Protein AF-A0A0Q8N857-F1 (afdb_monomer_lite)

Radius of gyration: 14.25 Å; chains: 1; bounding box: 36×44×28 Å

Sequence (79 aa):
MCIFGYYLAFKDKPFVMTIEQIKEKTLYGDYTLLGQVMGINAPAAKMRFFRGDEIAKKALLKIIANREALIKEFQNKTK

Foldseek 3Di:
DDDDPPPDPDDDDPPDDDLVVLVVLDDLVLLCVLCVVVVHHSVVLVVCVVVVPPVSVVSSVVSSVVVVVVVVVVVVVVD

pLDDT: mean 71.38, std 15.62, range [37.44, 86.94]

Secondary structure (DSSP, 8-state):
------------------HHHHHHH--HHHHHHHHHHHTS-HHHHHHHHHTT-HHHHHHHHHHHHHHHHHHHHHHSTT-

Structure (mmCIF, N/CA/C/O backbone):
data_AF-A0A0Q8N857-F1
#
_entry.id   AF-A0A0Q8N857-F1
#
loop_
_atom_site.group_PDB
_atom_site.id
_atom_site.type_symbol
_atom_site.label_atom_id
_atom_site.label_alt_id
_atom_site.label_comp_id
_atom_site.label_asym_id
_atom_site.label_entity_id
_atom_site.label_seq_id
_atom_site.pdbx_PDB_ins_code
_atom_site.Cartn_x
_atom_site.Cartn_y
_atom_site.Cartn_z
_atom_site.occupancy
_atom_site.B_iso_or_equiv
_atom_site.auth_seq_id
_atom_site.auth_comp_id
_atom_site.auth_asym_id
_atom_site.auth_atom_id
_atom_site.pdbx_PDB_model_num
ATOM 1 N N . MET A 1 1 ? -10.854 -31.253 -0.208 1.00 43.97 1 MET A N 1
ATOM 2 C CA . MET A 1 1 ? -9.778 -30.306 -0.565 1.00 43.97 1 MET A CA 1
ATOM 3 C C . MET A 1 1 ? -10.268 -29.431 -1.711 1.00 43.97 1 MET A C 1
ATOM 5 O O . MET A 1 1 ? -10.019 -29.768 -2.849 1.00 43.97 1 MET A O 1
ATOM 9 N N . CYS A 1 2 ? -11.015 -28.364 -1.416 1.00 37.44 2 CYS A N 1
ATOM 10 C CA . CYS A 1 2 ? -11.374 -27.311 -2.376 1.00 37.44 2 CYS A CA 1
ATOM 11 C C . CYS A 1 2 ? -11.585 -26.034 -1.564 1.00 37.44 2 CYS A C 1
ATOM 13 O O . CYS A 1 2 ? -12.690 -25.726 -1.130 1.00 37.44 2 CYS A O 1
ATOM 15 N N . ILE A 1 3 ? -10.483 -25.366 -1.252 1.00 46.41 3 ILE A N 1
ATOM 16 C CA . ILE A 1 3 ? -10.485 -24.077 -0.576 1.00 46.41 3 ILE A CA 1
ATOM 17 C C . ILE A 1 3 ? -10.287 -22.999 -1.659 1.00 46.41 3 ILE A C 1
ATOM 19 O O . ILE A 1 3 ? -9.450 -23.164 -2.540 1.00 46.41 3 ILE A O 1
ATOM 23 N N . PHE A 1 4 ? -11.024 -21.894 -1.525 1.00 45.38 4 PHE A N 1
ATOM 24 C CA . PHE A 1 4 ? -10.816 -20.597 -2.186 1.00 45.38 4 PHE A CA 1
ATOM 25 C C . PHE A 1 4 ? -11.230 -20.453 -3.662 1.00 45.38 4 PHE A C 1
ATOM 27 O O . PHE A 1 4 ? -10.419 -20.256 -4.558 1.00 45.38 4 PHE A O 1
ATOM 34 N N . GLY A 1 5 ? -12.547 -20.399 -3.879 1.00 45.88 5 GLY A N 1
ATOM 35 C CA . GLY A 1 5 ? -13.170 -19.792 -5.059 1.00 45.88 5 GLY A CA 1
ATOM 36 C C . GLY A 1 5 ? -13.847 -18.460 -4.719 1.00 45.88 5 GLY A C 1
ATOM 37 O O . GLY A 1 5 ? -15.058 -18.351 -4.843 1.00 45.88 5 GLY A O 1
ATOM 38 N N . TYR A 1 6 ? -13.093 -17.459 -4.257 1.00 45.06 6 TYR A N 1
ATOM 39 C CA . TYR A 1 6 ? -13.581 -16.075 -4.126 1.00 45.06 6 TYR A CA 1
ATOM 40 C C . TYR A 1 6 ? -12.628 -15.132 -4.865 1.00 45.06 6 TYR A C 1
ATOM 42 O O . TYR A 1 6 ? -11.903 -14.344 -4.264 1.00 45.06 6 TYR A O 1
ATOM 50 N N . TYR A 1 7 ? -12.607 -15.232 -6.194 1.00 41.78 7 TYR A N 1
ATOM 51 C CA . TYR A 1 7 ? -11.991 -14.215 -7.044 1.00 41.78 7 TYR A CA 1
ATOM 52 C C . TYR A 1 7 ? -13.065 -13.177 -7.378 1.00 41.78 7 TYR A C 1
ATOM 54 O O . TYR A 1 7 ? -13.830 -13.301 -8.332 1.00 41.78 7 TYR A O 1
ATOM 62 N N . LEU A 1 8 ? -13.185 -12.199 -6.482 1.00 45.59 8 LEU A N 1
ATOM 63 C CA . LEU A 1 8 ? -14.115 -11.082 -6.576 1.00 45.59 8 LEU A CA 1
ATOM 64 C C . LEU A 1 8 ? -13.872 -10.285 -7.863 1.00 45.59 8 LEU A C 1
ATOM 66 O O . LEU A 1 8 ? -12.845 -9.628 -8.034 1.00 45.59 8 LEU A O 1
ATOM 70 N N . ALA A 1 9 ? -14.874 -10.318 -8.739 1.00 44.31 9 ALA A N 1
ATOM 71 C CA . ALA A 1 9 ? -15.051 -9.418 -9.867 1.00 44.31 9 ALA A CA 1
ATOM 72 C C . ALA A 1 9 ? -15.301 -7.986 -9.356 1.00 44.31 9 ALA A C 1
ATOM 74 O O . ALA A 1 9 ? -16.439 -7.533 -9.224 1.00 44.31 9 ALA A O 1
ATOM 75 N N . PHE A 1 10 ? -14.229 -7.271 -9.021 1.00 45.06 10 PHE A N 1
ATOM 76 C CA . PHE A 1 10 ? -14.304 -5.870 -8.623 1.00 45.06 10 PHE A CA 1
ATOM 77 C C . PHE A 1 10 ? -14.321 -4.996 -9.880 1.00 45.06 10 PHE A C 1
ATOM 79 O O . PHE A 1 10 ? -13.290 -4.777 -10.510 1.00 45.06 10 PHE A O 1
ATOM 86 N N . LYS A 1 11 ? -15.526 -4.551 -10.255 1.00 41.28 11 LYS A N 1
ATOM 87 C CA . LYS A 1 11 ? -15.803 -3.626 -11.361 1.00 41.28 11 LYS A CA 1
ATOM 88 C C . LYS A 1 11 ? -14.808 -2.458 -11.379 1.00 41.28 11 LYS A C 1
ATOM 90 O O . LYS A 1 11 ? -14.804 -1.634 -10.464 1.00 41.28 11 LYS A O 1
ATOM 95 N N . ASP A 1 12 ? -14.037 -2.357 -12.458 1.00 47.53 12 ASP A N 1
ATOM 96 C CA . ASP A 1 12 ? -13.177 -1.217 -12.764 1.00 47.53 12 ASP A CA 1
ATOM 97 C C . ASP A 1 12 ? -14.032 0.039 -13.017 1.00 47.53 12 ASP A C 1
ATOM 99 O O . ASP A 1 12 ? -14.549 0.266 -14.111 1.00 47.53 12 ASP A O 1
ATOM 103 N N . LYS A 1 13 ? -14.202 0.878 -11.990 1.00 48.00 13 LYS A N 1
ATOM 104 C CA . LYS A 1 13 ? -14.496 2.302 -12.194 1.00 48.00 13 LYS A CA 1
ATOM 105 C C . LYS A 1 13 ? -13.156 3.034 -12.325 1.00 48.00 13 LYS A C 1
ATOM 107 O O . LYS A 1 13 ? -12.344 2.924 -11.405 1.00 48.00 13 LYS A O 1
ATOM 112 N N . PRO A 1 14 ? -12.908 3.800 -13.401 1.00 44.91 14 PRO A N 1
ATOM 113 C CA . PRO A 1 14 ? -11.701 4.609 -13.517 1.00 44.91 14 PRO A CA 1
ATOM 114 C C . PRO A 1 14 ? -11.830 5.829 -12.598 1.00 44.91 14 PRO A C 1
ATOM 116 O O . PRO A 1 14 ? -12.276 6.896 -13.009 1.00 44.91 14 PRO A O 1
ATOM 119 N N . PHE A 1 15 ? -11.488 5.669 -11.319 1.00 52.06 15 PHE A N 1
ATOM 120 C CA . PHE A 1 15 ? -11.357 6.805 -10.413 1.00 52.06 15 PHE A CA 1
ATOM 121 C C . PHE A 1 15 ? -9.979 7.433 -10.638 1.00 52.06 15 PHE A C 1
ATOM 123 O O . PHE A 1 15 ? -8.964 6.959 -10.129 1.00 52.06 15 PHE A O 1
ATOM 130 N N . VAL A 1 16 ? -9.938 8.456 -11.489 1.00 49.91 16 VAL A N 1
ATOM 131 C CA . VAL A 1 16 ? -8.724 9.211 -11.813 1.00 49.91 16 VAL A CA 1
ATOM 132 C C . VAL A 1 16 ? -8.380 10.111 -10.618 1.00 49.91 16 VAL A C 1
ATOM 134 O O . VAL A 1 16 ? -8.804 11.259 -10.559 1.00 49.91 16 VAL A O 1
ATOM 137 N N . MET A 1 17 ? -7.648 9.578 -9.633 1.00 58.25 17 MET A N 1
ATOM 138 C CA . MET A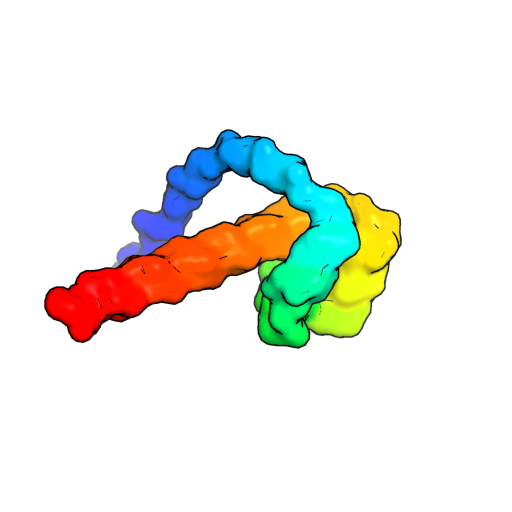 1 17 ? -6.974 10.387 -8.605 1.00 58.25 17 MET A CA 1
ATOM 139 C C . MET A 1 17 ? -5.566 10.757 -9.064 1.00 58.25 17 MET A C 1
ATOM 141 O O . MET A 1 17 ? -4.837 9.916 -9.598 1.00 58.25 17 MET A O 1
ATOM 145 N N . THR A 1 18 ? -5.151 11.997 -8.810 1.00 65.12 18 THR A N 1
ATOM 146 C CA . THR A 1 18 ? -3.766 12.424 -9.034 1.00 65.12 18 THR A CA 1
ATOM 147 C C . THR A 1 18 ? -2.828 11.795 -7.998 1.00 65.12 18 THR A C 1
ATOM 149 O O . THR A 1 18 ? -3.221 11.482 -6.874 1.00 65.12 18 THR A O 1
ATOM 152 N N . ILE A 1 19 ? -1.559 11.589 -8.371 1.00 64.94 19 ILE A N 1
ATOM 153 C CA . ILE A 1 19 ? -0.540 10.916 -7.536 1.00 64.94 19 ILE A CA 1
ATOM 154 C C . ILE A 1 19 ? -0.396 11.585 -6.158 1.00 64.94 19 ILE A C 1
ATOM 156 O O . ILE A 1 19 ? -0.135 10.912 -5.165 1.00 64.94 19 ILE A O 1
ATOM 160 N N . GLU A 1 20 ? -0.583 12.899 -6.095 1.00 65.31 20 GLU A N 1
ATOM 161 C CA . GLU A 1 20 ? -0.518 13.704 -4.871 1.00 65.31 20 GLU A CA 1
ATOM 162 C C . GLU A 1 20 ? -1.679 13.397 -3.923 1.00 65.31 20 GLU A C 1
ATOM 164 O O . GLU A 1 20 ? -1.451 13.101 -2.753 1.00 65.31 20 GLU A O 1
ATOM 169 N N . GLN A 1 21 ? -2.905 13.321 -4.442 1.00 64.38 21 GLN A N 1
ATOM 170 C CA . GLN A 1 21 ? -4.074 12.939 -3.648 1.00 64.38 21 GLN A CA 1
ATOM 171 C C . GLN A 1 21 ? -3.986 11.481 -3.172 1.00 64.38 21 GLN A C 1
ATOM 173 O O . GLN A 1 21 ? -4.438 11.144 -2.078 1.00 64.38 21 GLN A O 1
ATOM 178 N N . ILE A 1 22 ? -3.384 10.598 -3.979 1.00 67.25 22 ILE A N 1
ATOM 179 C CA . ILE A 1 22 ? -3.115 9.212 -3.574 1.00 67.25 22 ILE A CA 1
ATOM 180 C C . ILE A 1 22 ? -2.102 9.193 -2.425 1.00 67.25 22 ILE A C 1
ATOM 182 O O . ILE A 1 22 ? -2.294 8.430 -1.483 1.00 67.25 22 ILE A O 1
ATOM 186 N N . LYS A 1 23 ? -1.058 10.035 -2.459 1.00 64.88 23 LYS A N 1
ATOM 187 C CA . LYS A 1 23 ? -0.067 10.149 -1.374 1.00 64.88 23 LYS A CA 1
ATOM 188 C C . LYS A 1 23 ? -0.675 10.636 -0.063 1.00 64.88 23 LYS A C 1
ATOM 190 O O . LYS A 1 23 ? -0.318 10.104 0.978 1.00 64.88 23 LYS A O 1
ATOM 195 N N . GLU A 1 24 ? -1.586 11.602 -0.108 1.00 64.44 24 GLU A N 1
ATOM 196 C CA . GLU A 1 24 ? -2.252 12.107 1.100 1.00 64.44 24 GLU A CA 1
ATOM 197 C C . GLU A 1 24 ? -3.198 11.077 1.723 1.00 64.44 24 GLU A C 1
ATOM 199 O O . GLU A 1 24 ? -3.297 10.977 2.944 1.00 64.44 24 GLU A O 1
ATOM 204 N N . LYS A 1 25 ? -3.875 10.275 0.893 1.00 65.88 25 LYS A N 1
ATOM 205 C CA . LYS A 1 25 ? -4.776 9.220 1.375 1.00 65.88 25 LYS A CA 1
ATOM 206 C C . LYS A 1 25 ? -4.076 7.910 1.727 1.00 65.88 25 LYS A C 1
ATOM 208 O O . LYS A 1 25 ? -4.686 7.080 2.410 1.00 65.88 25 LYS A O 1
ATOM 213 N N . THR A 1 26 ? -2.851 7.691 1.244 1.00 68.31 26 THR A N 1
ATOM 214 C CA . THR A 1 26 ? -2.113 6.454 1.517 1.00 68.31 26 THR A CA 1
ATOM 215 C C . THR A 1 26 ? -1.506 6.479 2.900 1.00 68.31 26 THR A C 1
ATOM 217 O O . THR A 1 26 ? -0.695 7.336 3.246 1.00 68.31 26 THR A O 1
ATOM 220 N N . LEU A 1 27 ? -1.843 5.461 3.678 1.00 74.19 27 LEU A N 1
ATOM 221 C CA . LEU A 1 27 ? -1.161 5.186 4.926 1.00 74.19 27 LEU A CA 1
ATOM 222 C C . LEU A 1 27 ? 0.111 4.386 4.655 1.00 74.19 27 LEU A C 1
ATOM 224 O O . LEU A 1 27 ? 0.240 3.684 3.651 1.00 74.19 27 LEU A O 1
ATOM 228 N N . TYR A 1 28 ? 1.048 4.432 5.602 1.00 71.56 28 TYR A N 1
ATOM 229 C CA . TYR A 1 28 ? 2.267 3.623 5.533 1.00 71.56 28 TYR A CA 1
ATOM 230 C C . TYR A 1 28 ? 1.958 2.124 5.351 1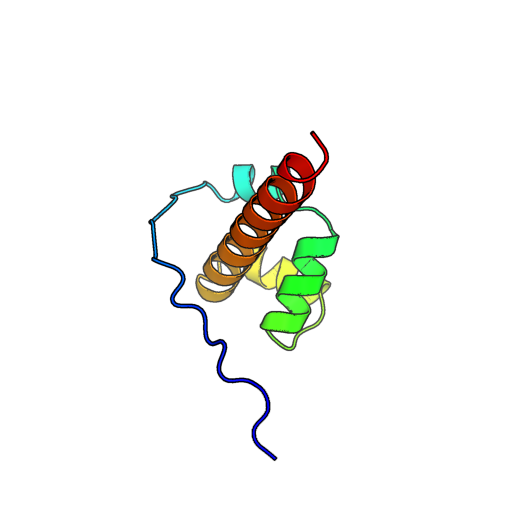.00 71.56 28 TYR A C 1
ATOM 232 O O . TYR A 1 28 ? 2.649 1.435 4.602 1.00 71.56 28 TYR A O 1
ATOM 240 N N . GLY A 1 29 ? 0.862 1.645 5.954 1.00 77.38 29 GLY A N 1
ATOM 241 C CA . GLY A 1 29 ? 0.381 0.270 5.800 1.00 77.38 29 GLY A CA 1
ATOM 242 C C . GLY A 1 29 ? 0.006 -0.114 4.365 1.00 77.38 29 GLY A C 1
ATOM 243 O O . GLY A 1 29 ? 0.217 -1.262 3.980 1.00 77.38 29 GLY A O 1
ATOM 244 N N . ASP A 1 30 ? -0.452 0.834 3.542 1.00 80.44 30 ASP A N 1
ATOM 245 C CA . ASP A 1 30 ? -0.834 0.564 2.151 1.00 80.44 30 ASP A CA 1
ATOM 246 C C . ASP A 1 30 ? 0.399 0.271 1.279 1.00 80.44 30 ASP A C 1
ATOM 248 O O . ASP A 1 30 ? 0.329 -0.554 0.370 1.00 80.44 30 ASP A O 1
ATOM 252 N N . TYR A 1 31 ? 1.561 0.870 1.584 1.00 81.94 31 TYR A N 1
ATOM 253 C CA . TYR A 1 31 ? 2.826 0.556 0.901 1.00 81.94 31 TYR A CA 1
ATOM 254 C C . TYR A 1 31 ? 3.370 -0.822 1.282 1.00 81.94 31 TYR A C 1
ATOM 256 O O . TYR A 1 31 ? 3.978 -1.495 0.448 1.00 81.94 31 TYR A O 1
ATOM 264 N N . THR A 1 32 ? 3.145 -1.256 2.523 1.00 84.88 32 THR A N 1
ATOM 265 C CA . THR A 1 32 ? 3.471 -2.621 2.955 1.00 84.88 32 THR A CA 1
ATOM 266 C C . THR A 1 32 ? 2.610 -3.635 2.218 1.00 84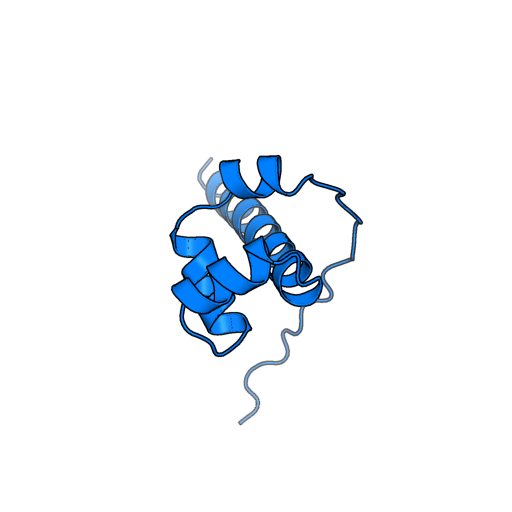.88 32 THR A C 1
ATOM 268 O O . THR A 1 32 ? 3.136 -4.606 1.677 1.00 84.88 32 THR A O 1
ATOM 271 N N . LEU A 1 33 ? 1.309 -3.364 2.117 1.00 85.69 33 LEU A N 1
ATOM 272 C CA . LEU A 1 33 ? 0.364 -4.215 1.402 1.00 85.69 33 LEU A CA 1
ATOM 273 C C . LEU A 1 33 ? 0.652 -4.227 -0.106 1.00 85.69 33 LEU A C 1
ATOM 275 O O . LEU A 1 33 ? 0.628 -5.282 -0.732 1.00 85.69 33 LEU A O 1
ATOM 279 N N . LEU A 1 34 ? 1.035 -3.083 -0.681 1.00 85.62 34 LEU A N 1
ATOM 280 C CA . LEU A 1 34 ? 1.517 -2.991 -2.059 1.00 85.62 34 LEU A CA 1
ATOM 281 C C . LEU A 1 34 ? 2.776 -3.839 -2.271 1.00 85.62 34 LEU A C 1
ATOM 283 O O . LEU A 1 34 ? 2.878 -4.538 -3.275 1.00 85.62 34 LEU A O 1
ATOM 287 N N . GLY A 1 35 ? 3.714 -3.805 -1.322 1.00 86.62 35 GLY A N 1
ATOM 288 C CA . GLY A 1 35 ? 4.889 -4.670 -1.325 1.00 86.62 35 GLY A CA 1
ATOM 289 C C . GLY A 1 35 ? 4.509 -6.148 -1.366 1.00 86.62 35 GLY A C 1
ATOM 290 O O . GLY A 1 35 ? 4.973 -6.870 -2.243 1.00 86.62 35 GLY A O 1
ATOM 291 N N . GLN A 1 36 ? 3.589 -6.577 -0.501 1.00 86.31 36 GLN A N 1
ATOM 292 C CA . GLN A 1 36 ? 3.085 -7.955 -0.488 1.00 86.31 36 GLN A CA 1
ATOM 293 C C . GLN A 1 36 ? 2.407 -8.344 -1.809 1.00 86.31 36 GLN A C 1
ATOM 295 O O . GLN A 1 36 ? 2.706 -9.403 -2.352 1.00 86.31 36 GLN A O 1
ATOM 300 N N . VAL A 1 37 ? 1.551 -7.477 -2.362 1.00 85.00 37 VAL A N 1
ATOM 301 C CA . VAL A 1 37 ? 0.861 -7.710 -3.645 1.00 85.00 37 VAL A CA 1
ATOM 302 C C . VAL A 1 37 ? 1.852 -7.828 -4.803 1.00 85.00 37 VAL A C 1
ATOM 304 O O . VAL A 1 37 ? 1.659 -8.637 -5.706 1.00 85.00 37 VAL A O 1
ATOM 307 N N . MET A 1 38 ? 2.919 -7.033 -4.785 1.00 82.25 38 MET A N 1
ATOM 308 C CA . MET A 1 38 ? 3.947 -7.034 -5.825 1.00 82.25 38 MET A CA 1
ATOM 309 C C . MET A 1 38 ? 5.081 -8.040 -5.562 1.00 82.25 38 MET A C 1
ATOM 311 O O . MET A 1 38 ? 5.980 -8.151 -6.394 1.00 82.25 38 MET A O 1
ATOM 315 N N . GLY A 1 39 ? 5.076 -8.747 -4.426 1.00 86.69 39 GLY A N 1
ATOM 316 C CA . GLY A 1 39 ? 6.159 -9.647 -4.015 1.00 86.69 39 GLY A CA 1
ATOM 317 C C . GLY A 1 39 ? 7.496 -8.938 -3.753 1.00 86.69 39 GLY A C 1
ATOM 318 O O . GLY A 1 39 ? 8.556 -9.527 -3.942 1.00 86.69 39 GLY A O 1
ATOM 319 N N . ILE A 1 40 ? 7.467 -7.662 -3.364 1.00 86.94 40 ILE A N 1
ATOM 320 C CA . ILE A 1 40 ? 8.651 -6.827 -3.120 1.00 86.94 40 ILE A CA 1
ATOM 321 C C . ILE A 1 40 ? 8.591 -6.160 -1.745 1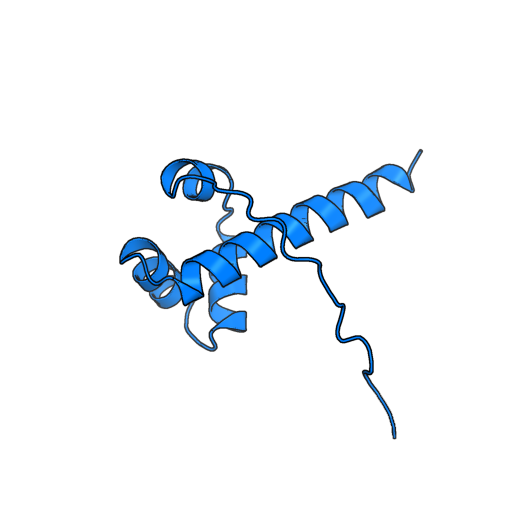.00 86.94 40 ILE A C 1
ATOM 323 O O . ILE A 1 40 ? 7.546 -6.053 -1.112 1.00 86.94 40 ILE A O 1
ATOM 327 N N . ASN A 1 41 ? 9.723 -5.630 -1.291 1.00 86.94 41 ASN A N 1
ATOM 328 C CA . ASN A 1 41 ? 9.771 -4.885 -0.036 1.00 86.94 41 ASN A CA 1
ATOM 329 C C . ASN A 1 41 ? 8.982 -3.565 -0.132 1.00 86.94 41 ASN A C 1
ATOM 331 O O . ASN A 1 41 ? 9.003 -2.888 -1.163 1.00 86.94 41 ASN A O 1
ATOM 335 N N . ALA A 1 42 ? 8.364 -3.141 0.973 1.00 79.81 42 ALA A N 1
ATOM 336 C CA . ALA A 1 42 ? 7.603 -1.888 1.058 1.00 79.81 42 ALA A CA 1
ATOM 337 C C . ALA A 1 42 ? 8.368 -0.636 0.556 1.00 79.81 42 ALA A C 1
ATOM 339 O O . ALA A 1 42 ? 7.787 0.162 -0.185 1.00 79.81 42 ALA A O 1
ATOM 340 N N . PRO A 1 43 ? 9.677 -0.455 0.847 1.00 83.31 43 PRO A N 1
ATOM 341 C CA . PRO A 1 43 ? 10.448 0.666 0.304 1.00 83.31 43 PRO A CA 1
ATOM 342 C C . PRO A 1 43 ? 10.608 0.594 -1.220 1.00 83.31 43 PRO A C 1
ATOM 344 O O . PRO A 1 43 ? 10.556 1.619 -1.898 1.00 83.31 43 PRO A O 1
ATOM 347 N N . ALA A 1 44 ? 10.756 -0.615 -1.772 1.00 83.75 44 ALA A N 1
ATOM 348 C CA . ALA A 1 44 ? 10.863 -0.831 -3.211 1.00 83.75 44 ALA A CA 1
ATOM 349 C C . ALA A 1 44 ? 9.523 -0.562 -3.914 1.00 83.75 44 ALA A C 1
ATOM 351 O O . ALA A 1 44 ? 9.499 0.087 -4.959 1.00 83.75 44 ALA A O 1
ATOM 352 N N . ALA A 1 45 ? 8.408 -0.985 -3.312 1.00 83.38 45 ALA A N 1
ATOM 353 C CA . ALA A 1 45 ? 7.060 -0.681 -3.787 1.00 83.38 45 ALA A CA 1
ATOM 354 C C . ALA A 1 45 ? 6.784 0.826 -3.795 1.00 83.38 45 ALA A C 1
ATOM 356 O O . ALA A 1 45 ? 6.323 1.370 -4.800 1.00 83.38 45 ALA A O 1
ATOM 357 N N . LYS A 1 46 ? 7.169 1.519 -2.715 1.00 82.38 46 LYS A N 1
ATOM 358 C CA . LYS A 1 46 ? 7.136 2.980 -2.630 1.00 82.38 46 LYS A CA 1
ATOM 359 C C . LYS A 1 46 ? 7.916 3.593 -3.794 1.00 82.38 46 LYS A C 1
ATOM 361 O O . LYS A 1 46 ? 7.342 4.343 -4.575 1.00 82.38 46 LYS A O 1
ATOM 366 N N . MET A 1 47 ? 9.184 3.226 -3.984 1.00 85.31 47 MET A N 1
ATOM 367 C CA . MET A 1 47 ? 10.003 3.753 -5.084 1.00 85.31 47 MET A CA 1
ATOM 368 C C . MET A 1 47 ? 9.391 3.510 -6.471 1.00 85.31 47 MET A C 1
ATOM 370 O O . MET A 1 47 ? 9.411 4.419 -7.298 1.00 85.31 47 MET A O 1
ATOM 374 N N . ARG A 1 48 ? 8.814 2.331 -6.735 1.00 82.88 48 ARG A N 1
ATOM 375 C CA . ARG A 1 48 ? 8.134 2.039 -8.013 1.00 82.88 48 ARG A CA 1
ATOM 376 C C . ARG A 1 48 ? 6.903 2.915 -8.230 1.00 82.88 48 ARG A C 1
ATOM 378 O O . ARG A 1 48 ? 6.722 3.447 -9.322 1.00 82.88 48 ARG A O 1
ATOM 385 N N . PHE A 1 49 ? 6.117 3.143 -7.180 1.00 81.81 49 PHE A N 1
ATOM 386 C CA . PHE A 1 49 ? 4.995 4.075 -7.229 1.00 81.81 49 PHE A CA 1
ATOM 387 C C . PHE A 1 49 ? 5.453 5.515 -7.520 1.00 81.81 49 PHE A C 1
ATOM 389 O O . PHE A 1 49 ? 4.896 6.166 -8.403 1.00 81.81 49 PHE A O 1
ATOM 396 N N . PHE A 1 50 ? 6.512 5.994 -6.853 1.00 79.88 50 PHE A N 1
ATOM 397 C CA . PHE A 1 50 ? 7.096 7.320 -7.117 1.00 79.88 50 PHE A CA 1
ATOM 398 C C . PHE A 1 50 ? 7.647 7.456 -8.541 1.00 79.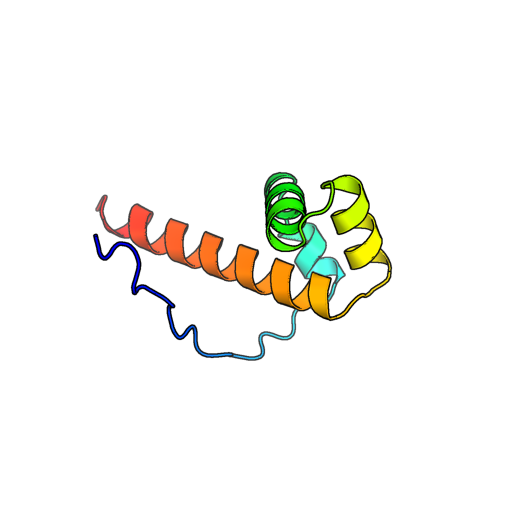88 50 PHE A C 1
ATOM 400 O O . PHE A 1 50 ? 7.517 8.522 -9.134 1.00 79.88 50 PHE A O 1
ATOM 407 N N . ARG A 1 51 ? 8.215 6.383 -9.103 1.00 83.94 51 ARG A N 1
ATOM 408 C CA . ARG A 1 51 ? 8.671 6.329 -10.504 1.00 83.94 51 ARG A CA 1
ATOM 409 C C . ARG A 1 51 ? 7.527 6.353 -11.516 1.00 83.94 51 ARG A C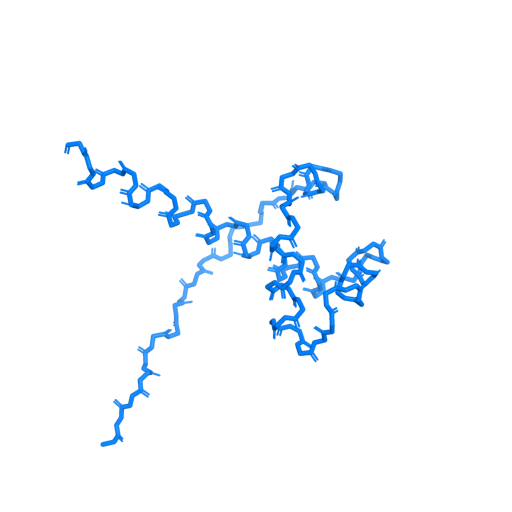 1
ATOM 411 O O . ARG A 1 51 ? 7.775 6.527 -12.701 1.00 83.94 51 ARG A O 1
ATOM 418 N N . GLY A 1 52 ? 6.286 6.202 -11.061 1.00 79.56 52 GLY A N 1
ATOM 419 C CA . GLY A 1 52 ? 5.111 6.311 -11.907 1.00 79.56 52 GLY A CA 1
ATOM 420 C C . GLY A 1 52 ? 4.668 5.004 -12.558 1.00 79.56 52 GLY A C 1
ATOM 421 O O . GLY A 1 52 ? 3.816 5.080 -13.441 1.00 79.56 52 GLY A O 1
ATOM 422 N N . ASP A 1 53 ? 5.185 3.856 -12.106 1.00 85.06 53 ASP A N 1
ATOM 423 C CA . ASP A 1 53 ? 4.822 2.526 -12.608 1.00 85.06 53 ASP A CA 1
ATOM 424 C C . ASP A 1 53 ? 3.298 2.324 -12.558 1.00 85.06 53 ASP A C 1
ATOM 426 O O . ASP A 1 53 ? 2.662 2.445 -11.503 1.00 85.06 53 ASP A O 1
ATOM 430 N N . GLU A 1 54 ? 2.699 2.050 -13.717 1.00 81.75 54 GLU A N 1
ATOM 431 C CA . GLU A 1 54 ? 1.254 1.881 -13.845 1.00 81.75 54 GLU A CA 1
ATOM 432 C C . GLU A 1 54 ? 0.730 0.704 -13.025 1.00 81.75 54 GLU A C 1
ATOM 434 O O . GLU A 1 54 ? -0.374 0.779 -12.480 1.00 81.75 54 GLU A O 1
ATOM 439 N N . ILE A 1 55 ? 1.515 -0.369 -12.904 1.00 83.56 55 ILE A N 1
ATOM 440 C CA . ILE A 1 55 ? 1.120 -1.562 -12.153 1.00 83.56 55 ILE A CA 1
ATOM 441 C C . ILE A 1 55 ? 1.040 -1.212 -10.669 1.00 83.56 55 ILE A C 1
ATOM 443 O O . ILE A 1 55 ? 0.033 -1.495 -10.017 1.00 83.56 55 ILE A O 1
ATOM 447 N N . ALA A 1 56 ? 2.062 -0.523 -10.155 1.00 83.50 56 ALA A N 1
ATOM 448 C CA . ALA A 1 56 ? 2.097 -0.067 -8.770 1.00 83.50 56 ALA A CA 1
ATOM 449 C C . ALA A 1 56 ? 0.940 0.899 -8.462 1.00 83.50 56 ALA A C 1
ATOM 451 O O . ALA A 1 56 ? 0.285 0.766 -7.429 1.00 83.50 56 ALA A O 1
ATOM 452 N N . LYS A 1 57 ? 0.634 1.832 -9.374 1.00 82.88 57 LYS A N 1
ATOM 453 C CA . LYS A 1 57 ? -0.505 2.755 -9.235 1.00 82.88 57 LYS A CA 1
ATOM 454 C C . LYS A 1 57 ? -1.841 2.019 -9.182 1.00 82.88 57 LYS A C 1
ATOM 456 O O . LYS A 1 57 ? -2.628 2.261 -8.270 1.00 82.88 57 LYS A O 1
ATOM 461 N N . LYS A 1 58 ? -2.096 1.111 -10.131 1.00 83.56 58 LYS A N 1
ATOM 462 C CA . LYS A 1 58 ? -3.345 0.333 -10.186 1.00 83.56 58 LYS A CA 1
ATOM 463 C C . LYS A 1 58 ? -3.521 -0.524 -8.933 1.00 83.56 58 LYS A C 1
ATOM 465 O O . LYS A 1 58 ? -4.613 -0.560 -8.372 1.00 83.56 58 LYS A O 1
ATOM 470 N N . ALA A 1 59 ? -2.455 -1.179 -8.477 1.00 85.50 59 ALA A N 1
ATOM 471 C CA . ALA A 1 59 ? -2.486 -1.994 -7.269 1.00 85.50 59 ALA A CA 1
ATOM 472 C C . ALA A 1 59 ? -2.774 -1.149 -6.017 1.00 85.50 59 ALA A C 1
ATOM 474 O O . ALA A 1 59 ? -3.666 -1.491 -5.243 1.00 85.50 59 ALA A O 1
ATOM 475 N N . LEU A 1 60 ? -2.092 -0.013 -5.855 1.00 83.19 60 LEU A N 1
ATOM 476 C CA . LEU A 1 60 ? -2.285 0.873 -4.706 1.00 83.19 60 LEU A CA 1
ATOM 477 C C . LEU A 1 60 ? -3.699 1.464 -4.662 1.00 83.19 60 LEU A C 1
ATOM 479 O O . LEU A 1 60 ? -4.324 1.491 -3.606 1.00 83.19 60 LEU A O 1
ATOM 483 N N . LEU A 1 61 ? -4.246 1.861 -5.813 1.00 82.38 61 LEU A N 1
ATOM 484 C CA . LEU A 1 61 ? -5.630 2.327 -5.918 1.00 82.38 61 LEU A CA 1
ATOM 485 C C . LEU A 1 61 ? -6.637 1.253 -5.489 1.00 82.38 61 LEU A C 1
ATOM 487 O O . LEU A 1 61 ? -7.561 1.550 -4.732 1.00 82.38 61 LEU A O 1
ATOM 491 N N . LYS A 1 62 ? -6.445 0.000 -5.923 1.00 84.50 62 LYS A N 1
ATOM 492 C CA . LYS A 1 62 ? -7.301 -1.123 -5.506 1.00 84.50 62 LYS A CA 1
ATOM 493 C C . LYS A 1 62 ? -7.222 -1.374 -4.000 1.00 84.50 62 LYS A C 1
ATOM 495 O O . LYS A 1 62 ? -8.251 -1.623 -3.378 1.00 84.50 62 LYS A O 1
ATOM 500 N N . ILE A 1 63 ? -6.033 -1.262 -3.408 1.00 85.38 63 ILE A N 1
ATOM 501 C CA . ILE A 1 63 ? -5.835 -1.402 -1.958 1.00 85.38 63 ILE A CA 1
ATOM 502 C C . ILE A 1 63 ? -6.636 -0.339 -1.197 1.00 85.38 63 ILE A C 1
ATOM 504 O O . ILE A 1 63 ? -7.386 -0.677 -0.282 1.00 85.38 63 ILE A O 1
ATOM 508 N N . ILE A 1 64 ? -6.540 0.927 -1.609 1.00 82.25 64 ILE A N 1
ATOM 509 C CA . ILE A 1 64 ? -7.264 2.033 -0.967 1.00 82.25 64 ILE A CA 1
ATOM 510 C C . ILE A 1 64 ? -8.777 1.842 -1.096 1.00 82.25 64 ILE A C 1
ATOM 512 O O . ILE A 1 64 ? -9.490 1.965 -0.102 1.00 82.25 64 ILE A O 1
ATOM 516 N N . ALA A 1 65 ? -9.263 1.492 -2.289 1.00 83.81 65 ALA A N 1
ATOM 517 C CA . ALA A 1 65 ? -10.687 1.264 -2.526 1.00 83.81 65 ALA A CA 1
ATOM 518 C C . ALA A 1 65 ? -11.238 0.117 -1.663 1.00 83.81 65 ALA A C 1
ATOM 520 O O . ALA A 1 65 ? -12.300 0.254 -1.055 1.00 83.81 65 ALA A O 1
ATOM 521 N N . ASN A 1 66 ? -10.495 -0.988 -1.554 1.00 84.75 66 ASN A N 1
ATOM 522 C CA . ASN A 1 66 ? -10.864 -2.101 -0.683 1.00 84.75 66 ASN A CA 1
ATOM 523 C C . ASN A 1 66 ? -10.882 -1.679 0.789 1.00 84.75 66 ASN A C 1
ATOM 525 O O . ASN A 1 66 ? -11.812 -2.030 1.510 1.00 84.75 66 ASN A O 1
ATOM 529 N N . ARG A 1 67 ? -9.893 -0.896 1.237 1.00 82.50 67 ARG A N 1
ATOM 530 C CA . ARG A 1 67 ? -9.839 -0.376 2.608 1.00 82.50 67 ARG A CA 1
ATOM 531 C C . ARG A 1 67 ? -11.051 0.500 2.929 1.00 82.50 67 ARG A C 1
ATOM 533 O O . ARG A 1 67 ? -11.682 0.291 3.959 1.00 82.50 67 ARG A O 1
ATOM 540 N N . GLU A 1 68 ? -11.398 1.447 2.057 1.00 81.38 68 GLU A N 1
ATOM 541 C CA . GLU A 1 68 ? -12.579 2.306 2.235 1.00 81.38 68 GLU A CA 1
ATOM 542 C C . GLU A 1 68 ? -13.881 1.486 2.250 1.00 81.38 68 GLU A C 1
ATOM 544 O O . GLU A 1 68 ? -14.746 1.719 3.098 1.00 81.38 68 GLU A O 1
ATOM 549 N N . ALA A 1 69 ? -14.006 0.492 1.363 1.00 82.81 69 ALA A N 1
ATOM 550 C CA . ALA A 1 69 ? -15.158 -0.406 1.324 1.00 82.81 69 ALA A CA 1
ATOM 551 C C . ALA A 1 69 ? -15.298 -1.224 2.618 1.00 82.81 69 ALA A C 1
ATOM 553 O O . ALA A 1 69 ? -16.389 -1.276 3.184 1.00 82.81 69 ALA A O 1
ATOM 554 N N . LEU A 1 70 ? -14.196 -1.791 3.120 1.00 81.12 70 LEU A N 1
ATOM 555 C CA . LEU A 1 70 ? -14.162 -2.544 4.374 1.00 81.12 70 LEU A CA 1
ATOM 556 C C . LEU A 1 70 ? -14.529 -1.662 5.570 1.00 81.12 70 LEU A C 1
ATOM 558 O O . LEU A 1 70 ? -15.381 -2.035 6.371 1.00 81.12 70 LEU A O 1
ATOM 562 N N . ILE A 1 71 ? -13.944 -0.466 5.681 1.00 80.12 71 ILE A N 1
ATOM 563 C CA . ILE A 1 71 ? -14.277 0.470 6.765 1.00 80.12 71 ILE A CA 1
ATOM 564 C C . ILE A 1 71 ? -15.778 0.769 6.755 1.00 80.12 71 ILE A C 1
ATOM 566 O O . ILE A 1 71 ? -16.427 0.687 7.797 1.00 80.12 71 ILE A O 1
ATOM 570 N N . LYS A 1 72 ? -16.345 1.052 5.578 1.00 81.62 72 LYS A N 1
ATOM 571 C CA . LYS A 1 72 ? -17.775 1.328 5.433 1.00 81.62 72 LYS A CA 1
ATOM 572 C C . LYS A 1 72 ? -18.642 0.123 5.802 1.00 81.62 72 LYS A C 1
ATOM 574 O O . LYS A 1 72 ? -19.662 0.302 6.458 1.00 81.62 72 LYS A O 1
ATOM 579 N N . GLU A 1 73 ? -18.255 -1.083 5.397 1.00 80.38 73 GLU A N 1
ATOM 580 C CA . GLU A 1 73 ? -18.997 -2.311 5.694 1.00 80.38 73 GLU A CA 1
ATOM 581 C C . GLU A 1 73 ? -19.067 -2.588 7.202 1.00 80.38 73 GLU A C 1
ATOM 583 O O . GLU A 1 73 ? -20.140 -2.877 7.734 1.00 80.38 73 GLU A O 1
ATOM 588 N N . PHE A 1 74 ? -17.942 -2.459 7.905 1.00 80.25 74 PHE A N 1
ATOM 589 C CA . PHE A 1 74 ? -17.867 -2.786 9.328 1.00 80.25 74 PHE A CA 1
ATOM 590 C C . PHE A 1 74 ? -18.368 -1.658 10.238 1.00 80.25 74 PHE A C 1
ATOM 592 O O . PHE A 1 74 ? -18.933 -1.952 11.287 1.00 80.25 74 PHE A O 1
ATOM 599 N N . GLN A 1 75 ? -18.245 -0.386 9.841 1.00 73.75 75 GLN A N 1
ATOM 600 C CA . GLN A 1 75 ? -18.812 0.735 10.606 1.00 73.75 75 GLN A CA 1
ATOM 601 C C . GLN A 1 75 ? -20.342 0.829 10.506 1.00 73.75 75 GLN A C 1
ATOM 603 O O . GLN A 1 75 ? -20.971 1.363 11.414 1.00 73.75 75 GLN A O 1
ATOM 608 N N . ASN A 1 76 ? -20.961 0.311 9.439 1.00 60.78 76 ASN A N 1
ATOM 609 C CA . ASN A 1 76 ? -22.425 0.300 9.311 1.00 60.78 76 ASN A CA 1
ATOM 610 C C . ASN A 1 76 ? -23.104 -0.856 10.059 1.00 60.78 76 ASN A C 1
ATOM 612 O O . ASN A 1 76 ? -24.314 -0.810 10.248 1.00 60.78 76 ASN A O 1
ATOM 616 N N . LYS A 1 77 ? -22.363 -1.894 10.466 1.00 57.09 77 LYS A N 1
ATOM 617 C CA . LYS A 1 77 ? -22.908 -3.023 11.243 1.00 57.09 77 LYS A CA 1
ATOM 618 C C . LYS A 1 77 ? -23.026 -2.739 12.743 1.00 57.09 77 LYS A C 1
ATOM 620 O O . LYS A 1 77 ? -23.629 -3.532 13.453 1.00 57.09 77 LYS A O 1
ATOM 625 N N . THR A 1 78 ? -22.443 -1.645 13.225 1.00 54.91 78 THR A N 1
ATOM 626 C CA . THR A 1 78 ? -22.423 -1.254 14.643 1.00 54.91 78 THR A CA 1
ATOM 627 C C . THR A 1 78 ? -23.421 -0.144 14.996 1.00 54.91 78 THR A C 1
ATOM 629 O O . THR A 1 78 ? -23.283 0.467 16.055 1.00 54.91 78 THR A O 1
ATOM 632 N N . LYS A 1 79 ? -24.423 0.122 14.146 1.00 48.72 79 LYS A N 1
ATOM 633 C CA . LYS A 1 79 ? -25.562 1.000 14.462 1.00 48.72 79 LYS A CA 1
ATOM 634 C C . LYS A 1 79 ? -26.864 0.225 14.562 1.00 48.72 79 LYS A C 1
ATOM 636 O O . LYS A 1 79 ? -27.065 -0.673 13.718 1.00 48.72 79 LYS A O 1
#